Protein AF-A0A8H5AEV4-F1 (afdb_monomer)

Sequence (109 aa):
MHWASFDRDVLHAYRREHRLNTPSSFSSPYCQWILSQPNGIGIHSPTMVRRRQARRQSKDQLALAVRKHFNGMGVQENDVIVDFIYKIRHDPSRISKPYAGGKTPTFAK

pLDDT: mean 82.0, std 13.91, range [41.28, 92.88]

Solvent-accessible surface area (backbone atoms only — not comparable to full-atom values): 6775 Å² total; per-residue (Å²): 135,77,52,68,79,55,54,71,66,59,55,51,48,52,34,61,76,70,63,51,97,62,48,58,50,55,93,42,73,66,57,42,50,53,36,65,36,85,95,37,74,33,39,71,33,86,57,46,60,41,61,80,81,63,18,64,37,52,64,60,57,50,24,50,53,51,49,53,49,62,72,68,62,75,79,58,66,68,63,52,53,52,53,47,55,49,42,58,75,75,42,63,75,66,76,73,58,72,82,91,75,79,84,75,84,79,77,79,130

Organism: Fusarium oxysporum (NCBI:txid5507)

Mean predicted aligned error: 9.08 Å

Secondary structure (DSSP, 8-state):
--GGGS-HHHHHHHHHHTT---PPBPSSHHHHHHHH-TTSGGGGSTTTSS-GGGS-B-HHHHHHHHHHHHHHS---HHHHHHHHHHHHHH-HHHHT-------------

Radius of gyration: 17.79 Å; Cα contacts (8 Å, |Δi|>4): 78; chains: 1; bounding box: 39×38×46 Å

Structure (mmCIF, N/CA/C/O backbone):
data_AF-A0A8H5AEV4-F1
#
_entry.id   AF-A0A8H5AEV4-F1
#
loop_
_atom_site.group_PDB
_atom_site.id
_atom_site.type_symbol
_atom_site.label_atom_id
_atom_site.label_alt_id
_atom_site.label_comp_id
_atom_site.label_asym_id
_atom_site.label_entity_id
_atom_site.label_seq_id
_atom_site.pdbx_PDB_ins_code
_atom_site.Cartn_x
_atom_site.Cartn_y
_atom_site.Cartn_z
_atom_site.occupancy
_atom_site.B_iso_or_equiv
_atom_site.auth_seq_id
_atom_site.auth_comp_id
_atom_site.auth_asym_id
_atom_site.auth_atom_id
_atom_site.pdbx_PDB_model_num
ATOM 1 N N . MET A 1 1 ? -3.240 -3.449 -13.915 1.00 71.62 1 MET A N 1
ATOM 2 C CA . MET A 1 1 ? -2.791 -4.286 -12.778 1.00 71.62 1 MET A CA 1
ATOM 3 C C . MET A 1 1 ? -3.786 -4.189 -11.626 1.00 71.62 1 MET A C 1
ATOM 5 O O . MET A 1 1 ? -4.058 -3.083 -11.162 1.00 71.62 1 MET A O 1
ATOM 9 N N . HIS A 1 2 ? -4.357 -5.314 -11.188 1.00 85.50 2 HIS A N 1
ATOM 10 C CA . HIS A 1 2 ? -5.275 -5.357 -10.046 1.00 85.50 2 HIS A CA 1
ATOM 11 C C . HIS A 1 2 ? -4.476 -5.568 -8.750 1.00 85.50 2 HIS A C 1
ATOM 13 O O . HIS A 1 2 ? -4.116 -6.683 -8.402 1.00 85.50 2 HIS A O 1
ATOM 19 N N . TRP A 1 3 ? -4.142 -4.479 -8.052 1.00 86.69 3 TRP A N 1
ATOM 20 C CA . TRP A 1 3 ? -3.226 -4.540 -6.906 1.00 86.69 3 TRP A CA 1
ATOM 21 C C . TRP A 1 3 ? -3.826 -5.175 -5.636 1.00 86.69 3 TRP A C 1
ATOM 23 O O . TRP A 1 3 ? -3.083 -5.613 -4.763 1.00 86.69 3 TRP A O 1
ATOM 33 N N . ALA A 1 4 ? -5.156 -5.238 -5.521 1.00 86.38 4 ALA A N 1
ATOM 34 C CA . ALA A 1 4 ? -5.845 -5.750 -4.332 1.00 86.38 4 ALA A CA 1
ATOM 35 C C . ALA A 1 4 ? -5.810 -7.288 -4.211 1.00 86.38 4 ALA A C 1
ATOM 37 O O . ALA A 1 4 ? -5.865 -7.821 -3.097 1.00 86.38 4 ALA A O 1
ATOM 38 N N . SER A 1 5 ? -5.664 -8.004 -5.334 1.00 89.88 5 SER A N 1
ATOM 39 C CA . SER A 1 5 ? -5.540 -9.468 -5.333 1.00 89.88 5 SER A CA 1
ATOM 40 C C . SER A 1 5 ? -4.185 -9.961 -4.845 1.00 89.88 5 SER A C 1
ATOM 42 O O . SER A 1 5 ? -4.097 -11.107 -4.414 1.00 89.88 5 SER A O 1
ATOM 44 N N . PHE A 1 6 ? -3.135 -9.134 -4.885 1.00 89.06 6 PHE A N 1
ATOM 45 C CA . PHE A 1 6 ? -1.826 -9.548 -4.383 1.00 89.06 6 PHE A CA 1
ATOM 46 C C . PHE A 1 6 ? -1.876 -9.840 -2.892 1.00 89.06 6 PHE A C 1
ATOM 48 O O . PHE A 1 6 ? -2.643 -9.235 -2.135 1.00 89.06 6 PHE A O 1
ATOM 55 N N . ASP A 1 7 ? -1.029 -10.766 -2.462 1.00 89.56 7 ASP A N 1
ATOM 56 C CA . ASP A 1 7 ? -0.892 -11.057 -1.050 1.00 89.56 7 ASP A CA 1
ATOM 57 C C . ASP A 1 7 ? -0.319 -9.849 -0.294 1.00 89.56 7 ASP A C 1
ATOM 59 O O . ASP A 1 7 ? 0.415 -9.009 -0.830 1.00 89.56 7 ASP A O 1
ATOM 63 N N . ARG A 1 8 ? -0.668 -9.759 0.985 1.00 87.62 8 ARG A N 1
ATOM 64 C CA . ARG A 1 8 ? -0.195 -8.731 1.904 1.00 87.62 8 ARG A CA 1
ATOM 65 C C . ARG A 1 8 ? 1.332 -8.659 1.912 1.00 87.62 8 ARG A C 1
ATOM 67 O O . ARG A 1 8 ? 1.882 -7.558 1.939 1.00 87.62 8 ARG A O 1
ATOM 74 N N . ASP A 1 9 ? 2.010 -9.799 1.890 1.00 88.81 9 ASP A N 1
ATOM 75 C CA . ASP A 1 9 ? 3.467 -9.831 1.995 1.00 88.81 9 ASP A CA 1
ATOM 76 C C . ASP A 1 9 ? 4.154 -9.329 0.723 1.00 88.81 9 ASP A C 1
ATOM 78 O O . ASP A 1 9 ? 5.161 -8.625 0.824 1.00 88.81 9 ASP A O 1
ATOM 82 N N . VAL A 1 10 ? 3.550 -9.547 -0.451 1.00 90.19 10 VAL A N 1
ATOM 83 C CA . VAL A 1 10 ? 3.998 -8.957 -1.724 1.00 90.19 10 VAL A CA 1
ATOM 84 C C . VAL A 1 10 ? 3.852 -7.433 -1.693 1.00 90.19 10 VAL A C 1
ATOM 86 O O . VAL A 1 10 ? 4.786 -6.709 -2.038 1.00 90.19 10 VAL A O 1
ATOM 89 N N . LEU A 1 11 ? 2.720 -6.921 -1.198 1.00 90.75 11 LEU A N 1
ATOM 90 C CA . LEU A 1 11 ? 2.505 -5.476 -1.053 1.00 90.75 11 LEU A CA 1
ATOM 91 C C . LEU A 1 11 ? 3.513 -4.839 -0.076 1.00 90.75 11 LEU A C 1
ATOM 93 O O . LEU A 1 11 ? 4.021 -3.743 -0.325 1.00 90.75 11 LEU A O 1
ATOM 97 N N . HIS A 1 12 ? 3.850 -5.524 1.022 1.00 90.88 12 HIS A N 1
ATOM 98 C CA . HIS A 1 12 ? 4.873 -5.054 1.968 1.00 90.88 12 HIS A CA 1
ATOM 99 C C . HIS A 1 12 ? 6.301 -5.220 1.460 1.00 90.88 12 HIS A C 1
ATOM 101 O O . HIS A 1 12 ? 7.171 -4.438 1.843 1.00 90.88 12 HIS A O 1
ATOM 107 N N . ALA A 1 13 ? 6.577 -6.221 0.628 1.00 90.88 13 ALA A N 1
ATOM 108 C CA . ALA A 1 13 ? 7.853 -6.344 -0.063 1.00 90.88 13 ALA A CA 1
ATOM 109 C C . ALA A 1 13 ? 8.075 -5.151 -0.995 1.00 90.88 13 ALA A C 1
ATOM 111 O O . ALA A 1 13 ? 9.075 -4.453 -0.844 1.00 90.88 13 ALA A O 1
ATOM 112 N N . TYR A 1 14 ? 7.090 -4.841 -1.842 1.00 90.81 14 TYR A N 1
ATOM 113 C CA . TYR A 1 14 ? 7.123 -3.670 -2.718 1.00 90.81 14 TYR A CA 1
ATOM 114 C C . TYR A 1 14 ? 7.328 -2.372 -1.927 1.00 90.81 14 TYR A C 1
ATOM 116 O O . TYR A 1 14 ? 8.194 -1.559 -2.243 1.00 90.81 14 TYR A O 1
ATOM 124 N N . ARG A 1 15 ? 6.573 -2.199 -0.834 1.00 91.12 15 ARG A N 1
ATOM 125 C CA . ARG A 1 15 ? 6.710 -1.041 0.060 1.00 91.12 15 ARG A CA 1
ATOM 126 C C . ARG A 1 15 ? 8.127 -0.887 0.621 1.00 91.12 15 ARG A C 1
ATOM 128 O O . ARG A 1 15 ? 8.590 0.244 0.745 1.00 91.12 15 ARG A O 1
ATOM 135 N N . ARG A 1 16 ? 8.782 -1.987 1.009 1.00 91.94 16 ARG A N 1
ATOM 136 C CA . ARG A 1 16 ? 10.142 -1.972 1.575 1.00 91.94 16 ARG A CA 1
ATOM 137 C C . ARG A 1 16 ? 11.189 -1.647 0.518 1.00 91.94 16 ARG A C 1
ATOM 139 O O . ARG A 1 16 ? 12.046 -0.812 0.786 1.00 91.94 16 ARG A O 1
ATOM 146 N N . GLU A 1 17 ? 11.073 -2.255 -0.658 1.00 89.62 17 GLU A N 1
ATOM 147 C CA . GLU A 1 17 ? 12.003 -2.053 -1.771 1.00 89.62 17 GLU A CA 1
ATOM 148 C C . GLU A 1 17 ? 11.992 -0.595 -2.245 1.00 89.62 17 GLU A C 1
ATOM 150 O O . GLU A 1 17 ? 13.025 0.065 -2.309 1.00 89.62 17 GLU A O 1
ATOM 155 N N . HIS A 1 18 ? 10.796 -0.042 -2.459 1.00 87.62 18 HIS A N 1
ATOM 156 C CA . HIS A 1 18 ? 10.614 1.322 -2.957 1.00 87.62 18 HIS A CA 1
ATOM 157 C C . HIS A 1 18 ? 10.476 2.380 -1.845 1.00 87.62 18 HIS A C 1
ATOM 159 O O . HIS A 1 18 ? 10.154 3.532 -2.125 1.00 87.62 18 HIS A O 1
ATOM 165 N N . ARG A 1 19 ? 10.697 2.005 -0.574 1.00 88.19 19 ARG A N 1
ATOM 166 C CA . ARG A 1 19 ? 10.641 2.891 0.610 1.00 88.19 19 ARG A CA 1
ATOM 167 C C . ARG A 1 19 ? 9.387 3.784 0.672 1.00 88.19 19 ARG A C 1
ATOM 169 O O . ARG A 1 19 ? 9.467 4.960 1.025 1.00 88.19 19 ARG A O 1
ATOM 176 N N . LEU A 1 20 ? 8.211 3.230 0.363 1.00 89.19 20 LEU A N 1
ATOM 177 C CA . LEU A 1 20 ? 6.956 3.994 0.348 1.00 89.19 20 LEU A CA 1
ATOM 178 C C . LEU A 1 20 ? 6.612 4.543 1.744 1.00 89.19 20 LEU A C 1
ATOM 180 O O . LEU A 1 20 ? 6.521 3.794 2.725 1.00 89.19 20 LEU A O 1
ATOM 184 N N . ASN A 1 21 ? 6.301 5.843 1.807 1.00 84.50 21 ASN A N 1
ATOM 185 C CA . ASN A 1 21 ? 5.814 6.537 3.005 1.00 84.50 21 ASN A CA 1
ATOM 186 C C . ASN A 1 21 ? 4.322 6.256 3.265 1.00 84.50 21 ASN A C 1
ATOM 188 O O . ASN A 1 21 ? 3.474 7.145 3.295 1.00 84.50 21 ASN A O 1
ATOM 192 N N . THR A 1 22 ? 3.984 4.980 3.391 1.00 86.88 22 THR A N 1
ATOM 193 C CA . THR A 1 22 ? 2.639 4.510 3.728 1.00 86.88 22 THR A CA 1
ATOM 194 C C . THR A 1 22 ? 2.715 3.713 5.023 1.00 86.88 22 THR A C 1
ATOM 196 O O . THR A 1 22 ? 3.701 2.998 5.216 1.00 86.88 22 THR A O 1
ATOM 199 N N . PRO A 1 23 ? 1.723 3.768 5.921 1.00 87.06 23 PRO A N 1
ATOM 200 C CA . PRO A 1 23 ? 1.737 2.953 7.130 1.00 87.06 23 PRO A CA 1
ATOM 201 C C . PRO A 1 23 ? 1.579 1.455 6.820 1.00 87.06 23 PRO A C 1
ATOM 203 O O . PRO A 1 23 ? 1.186 1.054 5.725 1.00 87.06 23 PRO A O 1
ATOM 206 N N . SER A 1 24 ? 1.898 0.597 7.792 1.00 87.25 24 SER A N 1
ATOM 207 C CA . SER A 1 24 ? 1.725 -0.850 7.617 1.00 87.25 24 SER A CA 1
ATOM 208 C C . SER A 1 24 ? 0.245 -1.237 7.619 1.00 87.25 24 SER A C 1
ATOM 210 O O . SER A 1 24 ? -0.551 -0.627 8.336 1.00 87.25 24 SER A O 1
ATOM 212 N N . SER A 1 25 ? -0.126 -2.263 6.853 1.00 90.00 25 SER A N 1
ATOM 213 C CA . SER A 1 25 ? -1.485 -2.790 6.874 1.00 90.00 25 SER A CA 1
ATOM 214 C C . SER A 1 25 ? -1.709 -3.695 8.085 1.00 90.00 25 SER A C 1
ATOM 216 O O . SER A 1 25 ? -0.763 -4.270 8.641 1.00 90.00 25 SER A O 1
ATOM 218 N N . PHE A 1 26 ? -2.971 -3.866 8.479 1.00 89.12 26 PHE A N 1
ATOM 219 C CA . PHE A 1 26 ? -3.342 -4.889 9.459 1.00 89.12 26 PHE A CA 1
ATOM 220 C C . PHE A 1 26 ? -2.897 -6.289 8.999 1.00 89.12 26 PHE A C 1
ATOM 222 O O . PHE A 1 26 ? -2.761 -6.557 7.803 1.00 89.12 26 PHE A O 1
ATOM 229 N N . SER A 1 27 ? -2.611 -7.169 9.964 1.00 86.88 27 SER A N 1
ATOM 230 C CA . SER A 1 27 ? -2.195 -8.552 9.682 1.00 86.88 27 SER A CA 1
ATOM 231 C C . SER A 1 27 ? -3.370 -9.439 9.283 1.00 86.88 27 SER A C 1
ATOM 233 O O . SER A 1 27 ? -3.210 -10.335 8.469 1.00 86.88 27 SER A O 1
ATOM 235 N N . SER A 1 28 ? -4.535 -9.191 9.879 1.00 86.50 28 SER A N 1
ATOM 236 C CA . SER A 1 28 ? -5.760 -9.959 9.680 1.00 86.50 28 SER A CA 1
ATOM 237 C C . SER A 1 28 ? -6.966 -9.012 9.739 1.00 86.50 28 SER A C 1
ATOM 239 O O . SER A 1 28 ? -6.909 -8.033 10.500 1.00 86.50 28 SER A O 1
ATOM 241 N N . PRO A 1 29 ? -8.057 -9.300 9.000 1.00 85.62 29 PRO A N 1
ATOM 242 C CA . PRO A 1 29 ? -9.329 -8.589 9.131 1.00 85.62 29 PRO A CA 1
ATOM 243 C C . PRO A 1 29 ? -9.855 -8.573 10.571 1.00 85.62 29 PRO A C 1
ATOM 245 O O . PRO A 1 29 ? -10.418 -7.577 11.013 1.00 85.62 29 PRO A O 1
ATOM 248 N N . TYR A 1 30 ? -9.594 -9.634 11.341 1.00 88.75 30 TYR A N 1
ATOM 249 C CA . TYR A 1 30 ? -9.975 -9.713 12.751 1.00 88.75 30 TYR A CA 1
ATOM 250 C C . TYR A 1 30 ? -9.253 -8.661 13.605 1.00 88.75 30 TYR A C 1
ATOM 252 O O . TYR A 1 30 ? -9.872 -7.935 14.380 1.00 88.75 30 TYR A O 1
ATOM 260 N N . CYS A 1 31 ? -7.940 -8.502 13.407 1.00 87.88 31 CYS A N 1
ATOM 261 C CA . CYS A 1 31 ? -7.174 -7.460 14.090 1.00 87.88 31 CYS A CA 1
ATOM 262 C C . CYS A 1 31 ? -7.614 -6.059 13.661 1.00 87.88 31 CYS A C 1
ATOM 264 O O . CYS A 1 31 ? -7.604 -5.146 14.483 1.00 87.88 31 CYS A O 1
ATOM 266 N N . GLN A 1 32 ? -7.969 -5.881 12.384 1.00 90.31 32 GLN A N 1
ATOM 267 C CA . GLN A 1 32 ? -8.542 -4.625 11.908 1.00 90.31 32 GLN A CA 1
ATOM 268 C C . GLN A 1 32 ? -9.839 -4.327 12.654 1.00 90.31 32 GLN A C 1
ATOM 270 O O . GLN A 1 32 ? -9.975 -3.227 13.179 1.00 90.31 32 GLN A O 1
ATOM 275 N N . TRP A 1 33 ? -10.746 -5.300 12.756 1.00 89.06 33 TRP A N 1
ATOM 276 C CA . TRP A 1 33 ? -11.999 -5.140 13.484 1.00 89.06 33 TRP A CA 1
ATOM 277 C C . TRP A 1 33 ? -11.742 -4.716 14.931 1.00 89.06 33 TRP A C 1
ATOM 279 O O . TRP A 1 33 ? -12.120 -3.602 15.268 1.00 89.06 33 TRP A O 1
ATOM 289 N N . ILE A 1 34 ? -10.979 -5.490 15.718 1.00 89.94 34 ILE A N 1
ATOM 290 C CA . ILE A 1 34 ? -10.661 -5.184 17.132 1.00 89.94 34 ILE A CA 1
ATOM 291 C C . ILE A 1 34 ? -10.070 -3.782 17.310 1.00 89.94 34 ILE A C 1
ATOM 293 O O . ILE A 1 34 ? -10.454 -3.040 18.210 1.00 89.94 34 ILE A O 1
ATOM 297 N N . LEU A 1 35 ? -9.096 -3.419 16.473 1.00 88.31 35 LEU A N 1
ATOM 298 C CA . LEU A 1 35 ? -8.372 -2.157 16.623 1.00 88.31 35 LEU A CA 1
ATOM 299 C C . LEU A 1 35 ? -9.173 -0.949 16.128 1.00 88.31 35 LEU A C 1
ATOM 301 O O . LEU A 1 35 ? -8.886 0.171 16.544 1.00 88.31 35 LEU A O 1
ATOM 305 N N . SER A 1 36 ? -10.152 -1.163 15.248 1.00 86.25 36 SER A N 1
ATOM 306 C CA . SER A 1 36 ? -10.973 -0.100 14.658 1.00 86.25 36 SER A CA 1
ATOM 307 C C . SER A 1 36 ? -12.310 0.124 15.363 1.00 86.25 36 SER A C 1
ATOM 309 O O . SER A 1 36 ? -12.995 1.086 15.015 1.00 86.25 36 SER A O 1
ATOM 311 N N . GLN A 1 37 ? -12.682 -0.720 16.336 1.00 88.31 37 GLN A N 1
ATOM 312 C CA . GLN A 1 37 ? -13.978 -0.608 17.005 1.00 88.31 37 GLN A CA 1
ATOM 313 C C . GLN A 1 37 ? -14.144 0.763 17.675 1.00 88.31 37 GLN A C 1
ATOM 315 O O . GLN A 1 37 ? -13.291 1.153 18.483 1.00 88.31 37 GLN A O 1
ATOM 320 N N . PRO A 1 38 ? -15.242 1.489 17.398 1.00 80.44 38 PRO A N 1
ATOM 321 C CA . PRO A 1 38 ? -15.564 2.694 18.144 1.00 80.44 38 PRO A CA 1
ATOM 322 C C . PRO A 1 38 ? -15.795 2.312 19.611 1.00 80.44 38 PRO A C 1
ATOM 324 O O . PRO A 1 38 ? -16.481 1.337 19.903 1.00 80.44 38 PRO A O 1
ATOM 327 N N . ASN A 1 39 ? -15.171 3.055 20.526 1.00 83.69 39 ASN A N 1
ATOM 328 C CA . ASN A 1 39 ? -15.262 2.870 21.981 1.00 83.69 39 ASN A CA 1
ATOM 329 C C . ASN A 1 39 ? -14.597 1.586 22.528 1.00 83.69 39 ASN A C 1
ATOM 331 O O . ASN A 1 39 ? -14.728 1.289 23.713 1.00 83.69 39 ASN A O 1
ATOM 335 N N . GLY A 1 40 ? -13.844 0.847 21.707 1.00 83.94 40 GLY A N 1
ATOM 336 C CA . GLY A 1 40 ? -13.031 -0.284 22.161 1.00 83.94 40 GLY A CA 1
ATOM 337 C C . GLY A 1 40 ? -11.635 0.140 22.634 1.00 83.94 40 GLY A C 1
ATOM 338 O O . GLY A 1 40 ? -11.054 1.089 22.113 1.00 83.94 40 GLY A O 1
ATOM 339 N N . ILE A 1 41 ? -11.025 -0.621 23.550 1.00 87.19 41 ILE A N 1
ATOM 340 C CA . ILE A 1 41 ? -9.632 -0.405 24.013 1.00 87.19 41 ILE A CA 1
ATOM 341 C C . ILE A 1 41 ? -8.612 -0.447 22.858 1.00 87.19 41 ILE A C 1
ATOM 343 O O . ILE A 1 41 ? -7.539 0.153 22.940 1.00 87.19 41 ILE A O 1
ATOM 347 N N . GLY A 1 42 ? -8.955 -1.091 21.738 1.00 85.56 42 GLY A N 1
ATOM 348 C CA . GLY A 1 42 ? -8.114 -1.172 20.544 1.00 85.56 42 GLY A CA 1
ATOM 349 C C . GLY A 1 42 ? -7.675 0.186 19.981 1.00 85.56 42 GLY A C 1
ATOM 350 O O . GLY A 1 42 ? -6.544 0.301 19.502 1.00 85.56 42 GLY A O 1
ATOM 351 N N . ILE A 1 43 ? -8.495 1.236 20.115 1.00 87.50 43 ILE A N 1
ATOM 352 C CA . ILE A 1 43 ? -8.148 2.592 19.648 1.00 87.50 43 ILE A CA 1
ATOM 353 C C . ILE A 1 43 ? -7.033 3.233 20.483 1.00 87.50 43 ILE A C 1
ATOM 355 O O . ILE A 1 43 ? -6.303 4.087 19.979 1.00 87.50 43 ILE A O 1
ATOM 359 N N . HIS A 1 44 ? -6.876 2.784 21.732 1.00 89.44 44 HIS A N 1
ATOM 360 C CA . HIS A 1 44 ? -5.831 3.213 22.661 1.00 89.44 44 HIS A CA 1
ATOM 361 C C . HIS A 1 44 ? -4.523 2.422 22.494 1.00 89.44 44 HIS A C 1
ATOM 363 O O . HIS A 1 44 ? -3.523 2.724 23.144 1.00 89.44 44 HIS A O 1
ATOM 369 N N . SER A 1 45 ? -4.484 1.445 21.581 1.00 86.19 45 SER A N 1
ATOM 370 C CA . SER A 1 45 ? -3.254 0.732 21.232 1.00 86.19 45 SER A CA 1
ATOM 371 C C . SER A 1 45 ? -2.165 1.705 20.753 1.00 86.19 45 SER A C 1
ATOM 373 O O . SER A 1 45 ? -2.468 2.620 19.979 1.00 86.19 45 SER A O 1
ATOM 375 N N . PRO A 1 46 ? -0.875 1.450 21.053 1.00 88.12 46 PRO A N 1
ATOM 376 C CA . PRO A 1 46 ? 0.246 2.236 20.524 1.00 88.12 46 PRO A CA 1
ATOM 377 C C . PRO A 1 46 ? 0.240 2.403 18.996 1.00 88.12 46 PRO A C 1
ATOM 379 O O . PRO A 1 46 ? 0.810 3.353 18.459 1.00 88.12 46 PRO A O 1
ATOM 382 N N . THR A 1 47 ? -0.403 1.480 18.274 1.00 86.50 47 THR A N 1
ATOM 383 C CA . THR A 1 47 ? -0.520 1.528 16.809 1.00 86.50 47 THR A CA 1
ATOM 384 C C . THR A 1 47 ? -1.695 2.372 16.305 1.00 86.50 47 THR A C 1
ATOM 386 O O . THR A 1 47 ? -1.627 2.881 15.186 1.00 86.50 47 THR A O 1
ATOM 389 N N . MET A 1 48 ? -2.733 2.560 17.124 1.00 87.75 48 MET A N 1
ATOM 390 C CA . MET A 1 48 ? -3.958 3.293 16.784 1.00 87.75 48 MET A CA 1
ATOM 391 C C . MET A 1 48 ? -4.004 4.708 17.376 1.00 87.75 48 MET A C 1
ATOM 393 O O . MET A 1 48 ? -4.590 5.594 16.758 1.00 87.75 48 MET A O 1
ATOM 397 N N . VAL A 1 49 ? -3.315 4.968 18.494 1.00 88.44 49 VAL A N 1
ATOM 398 C CA . VAL A 1 49 ? -3.218 6.305 19.122 1.00 88.44 49 VAL A CA 1
ATOM 399 C C . VAL A 1 49 ? -2.416 7.297 18.278 1.00 88.44 49 VAL A C 1
ATOM 401 O O . VAL A 1 49 ? -2.622 8.506 18.369 1.00 88.44 49 VAL A O 1
ATOM 404 N N . ARG A 1 50 ? -1.529 6.806 17.402 1.00 86.19 50 ARG A N 1
ATOM 405 C CA . ARG A 1 50 ? -0.728 7.648 16.498 1.00 86.19 50 ARG A CA 1
ATOM 406 C C . ARG A 1 50 ? -1.599 8.577 15.643 1.00 86.19 50 ARG A C 1
ATOM 408 O O . ARG A 1 50 ? -2.788 8.332 15.423 1.00 86.19 50 ARG A O 1
ATOM 415 N N . ARG A 1 51 ? -0.985 9.636 15.097 1.00 83.94 51 ARG A N 1
ATOM 416 C CA . ARG A 1 51 ? -1.623 10.510 14.092 1.00 83.94 51 ARG A CA 1
ATOM 417 C C . ARG A 1 51 ? -2.195 9.663 12.957 1.00 83.94 51 ARG A C 1
ATOM 419 O O . ARG A 1 51 ? -1.563 8.687 12.565 1.00 83.94 51 ARG A O 1
ATOM 426 N N . ARG A 1 52 ? -3.354 10.048 12.406 1.00 79.81 52 ARG A N 1
ATOM 427 C CA . ARG A 1 52 ? -4.085 9.256 11.391 1.00 79.81 52 ARG A CA 1
ATOM 428 C C . ARG A 1 52 ? -3.200 8.755 10.243 1.00 79.81 52 ARG A C 1
ATOM 430 O O . ARG A 1 52 ? -3.333 7.607 9.852 1.00 79.81 52 ARG A O 1
ATOM 437 N N . GLN A 1 53 ? -2.255 9.572 9.781 1.00 79.69 53 GLN A N 1
ATOM 438 C CA . GLN A 1 53 ? -1.309 9.226 8.709 1.00 79.69 53 GLN A CA 1
ATOM 439 C C . GLN A 1 53 ? -0.340 8.080 9.067 1.00 79.69 53 GLN A C 1
ATOM 441 O O . GLN A 1 53 ? 0.140 7.379 8.184 1.00 79.69 53 GLN A O 1
ATOM 446 N N . ALA A 1 54 ? -0.058 7.873 10.355 1.00 81.62 54 ALA A N 1
ATOM 447 C CA . ALA A 1 54 ? 0.844 6.840 10.864 1.00 81.62 54 ALA A CA 1
ATOM 448 C C . ALA A 1 54 ? 0.107 5.629 11.471 1.00 81.62 54 ALA A C 1
ATOM 450 O O . ALA A 1 54 ? 0.760 4.694 11.945 1.00 81.62 54 ALA A O 1
ATOM 451 N N . ARG A 1 55 ? -1.235 5.643 11.488 1.00 87.56 55 ARG A N 1
ATOM 452 C CA . ARG A 1 55 ? -2.058 4.509 11.939 1.00 87.56 55 ARG A CA 1
ATOM 453 C C . ARG A 1 55 ? -2.014 3.387 10.918 1.00 87.56 55 ARG A C 1
ATOM 455 O O . ARG A 1 55 ? -1.811 3.626 9.733 1.00 87.56 55 ARG A O 1
ATOM 462 N N . ARG A 1 56 ? -2.238 2.157 11.377 1.00 88.12 56 ARG A N 1
ATOM 463 C CA . ARG A 1 56 ? -2.356 1.008 10.473 1.00 88.12 56 ARG A CA 1
ATOM 464 C C . ARG A 1 56 ? -3.533 1.198 9.511 1.00 88.12 56 ARG A C 1
ATOM 466 O O . ARG A 1 56 ? -4.581 1.700 9.909 1.00 88.12 56 ARG A O 1
ATOM 473 N N . GLN A 1 57 ? -3.331 0.791 8.262 1.00 90.00 57 GLN A N 1
ATOM 474 C CA . GLN A 1 57 ? -4.311 0.917 7.178 1.00 90.00 57 GLN A CA 1
ATOM 475 C C . GLN A 1 57 ? -4.899 -0.440 6.773 1.00 90.00 57 GLN A C 1
ATOM 477 O O . GLN A 1 57 ? -4.352 -1.494 7.116 1.00 90.00 57 GLN A O 1
ATOM 482 N N . SER A 1 58 ? -6.009 -0.441 6.032 1.00 89.50 58 SER A N 1
ATOM 483 C CA . SER A 1 58 ? -6.535 -1.679 5.442 1.00 89.50 58 SER A CA 1
ATOM 484 C C . SER A 1 58 ? -5.619 -2.194 4.324 1.00 89.50 58 SER A C 1
ATOM 486 O O . SER A 1 58 ? -4.769 -1.464 3.799 1.00 89.50 58 SER A O 1
ATOM 488 N N . LYS A 1 59 ? -5.777 -3.470 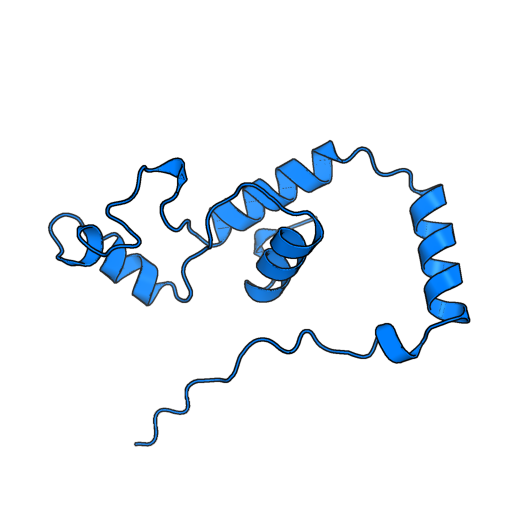3.949 1.00 90.25 59 LYS A N 1
ATOM 489 C CA . LYS A 1 59 ? -5.054 -4.049 2.805 1.00 90.25 59 LYS A CA 1
ATOM 490 C C . LYS A 1 59 ? -5.355 -3.271 1.517 1.00 90.25 59 LYS A C 1
ATOM 492 O O . LYS A 1 59 ? -4.435 -2.975 0.761 1.00 90.25 59 LYS A O 1
ATOM 497 N N . ASP A 1 60 ? -6.608 -2.871 1.323 1.00 90.19 60 ASP A N 1
ATOM 498 C CA . ASP A 1 60 ? -7.045 -2.153 0.12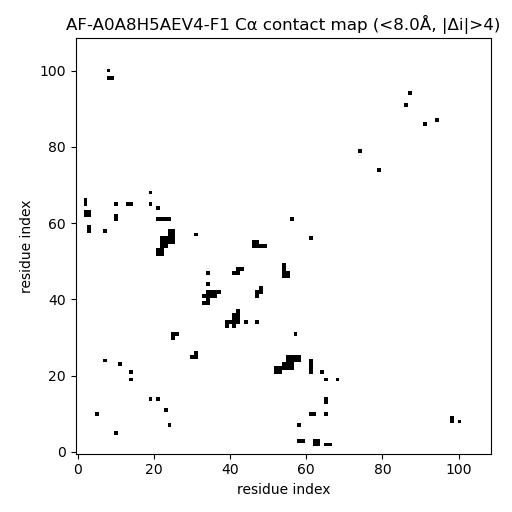1 1.00 90.19 60 ASP A CA 1
ATOM 499 C C . ASP A 1 60 ? -6.416 -0.763 0.015 1.00 90.19 60 ASP A C 1
ATOM 501 O O . ASP A 1 60 ? -5.998 -0.347 -1.065 1.00 90.19 60 ASP A O 1
ATOM 505 N N . GLN A 1 61 ? -6.273 -0.061 1.143 1.00 90.69 61 GLN A N 1
ATOM 506 C CA . GLN A 1 61 ? -5.591 1.234 1.184 1.00 90.69 61 GLN A CA 1
ATOM 507 C C . GLN A 1 61 ? -4.101 1.098 0.843 1.00 90.69 61 GLN A C 1
ATOM 509 O O . GLN A 1 61 ? -3.573 1.901 0.070 1.00 90.69 61 GLN A O 1
ATOM 514 N N . LEU A 1 62 ? -3.440 0.040 1.331 1.00 91.19 62 LEU A N 1
ATOM 515 C CA . LEU A 1 62 ? -2.059 -0.262 0.951 1.00 91.19 62 LEU A CA 1
ATOM 516 C C . LEU A 1 62 ? -1.950 -0.554 -0.553 1.00 91.19 62 LEU A C 1
ATOM 518 O O . LEU A 1 62 ? -1.087 0.013 -1.219 1.00 91.19 62 LEU A O 1
ATOM 522 N N . ALA A 1 63 ? -2.841 -1.385 -1.097 1.00 92.50 63 ALA A N 1
ATOM 523 C CA . ALA A 1 63 ? -2.870 -1.709 -2.522 1.00 92.50 63 ALA A CA 1
ATOM 524 C C . ALA A 1 63 ? -3.094 -0.464 -3.396 1.00 92.50 63 ALA A C 1
ATOM 526 O O . ALA A 1 63 ? -2.449 -0.304 -4.434 1.00 92.50 63 ALA A O 1
ATOM 527 N N . LEU A 1 64 ? -3.963 0.454 -2.964 1.00 92.38 64 LEU A N 1
ATOM 528 C CA . LEU A 1 64 ? -4.203 1.717 -3.659 1.00 92.38 64 LEU A CA 1
ATOM 529 C C . LEU A 1 64 ? -2.959 2.613 -3.656 1.00 92.38 64 LEU A C 1
ATOM 531 O O . LEU A 1 64 ? -2.622 3.205 -4.683 1.00 92.38 64 LEU A O 1
ATOM 535 N N . ALA A 1 65 ? -2.263 2.704 -2.524 1.00 91.12 65 ALA A N 1
ATOM 536 C CA . ALA A 1 65 ? -1.054 3.510 -2.420 1.00 91.12 65 ALA A CA 1
ATOM 537 C C . ALA A 1 65 ? 0.090 2.947 -3.279 1.00 91.12 65 ALA A C 1
ATOM 539 O O . ALA A 1 65 ? 0.765 3.708 -3.971 1.00 91.12 65 ALA A O 1
ATOM 540 N N . VAL A 1 66 ? 0.247 1.619 -3.306 1.00 92.00 66 VAL A N 1
ATOM 541 C CA . VAL A 1 66 ? 1.179 0.921 -4.206 1.00 92.00 66 VAL A CA 1
ATOM 542 C C . VAL A 1 66 ? 0.827 1.193 -5.666 1.00 92.00 66 VAL A C 1
ATOM 544 O O . VAL A 1 66 ? 1.696 1.587 -6.438 1.00 92.00 66 VAL A O 1
ATOM 547 N N . ARG A 1 67 ? -0.454 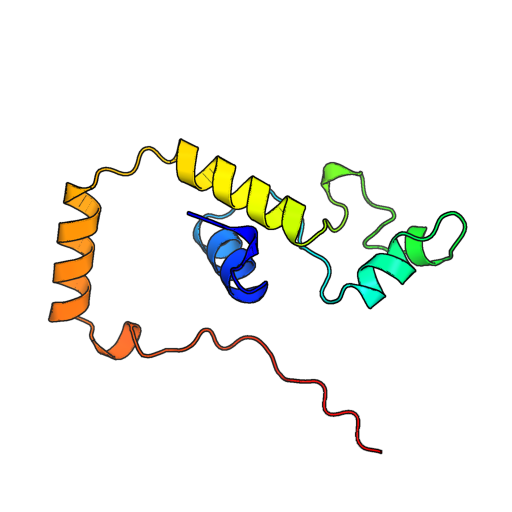1.079 -6.040 1.00 91.56 67 ARG A N 1
ATOM 548 C CA . ARG A 1 67 ? -0.927 1.396 -7.394 1.00 91.56 67 ARG A CA 1
ATOM 549 C C . ARG A 1 67 ? -0.582 2.828 -7.794 1.00 91.56 67 ARG A C 1
ATOM 551 O O . ARG A 1 67 ? -0.101 3.052 -8.901 1.00 91.56 67 ARG A O 1
ATOM 558 N N . LYS A 1 68 ? -0.844 3.793 -6.909 1.00 91.88 68 LYS A N 1
ATOM 559 C CA . LYS A 1 68 ? -0.558 5.209 -7.162 1.00 91.88 68 LYS A CA 1
ATOM 560 C C . LYS A 1 68 ? 0.939 5.443 -7.359 1.00 91.88 68 LYS A C 1
ATOM 562 O O . LYS A 1 68 ? 1.311 6.150 -8.286 1.00 91.88 68 LYS A O 1
ATOM 567 N N . HIS A 1 69 ? 1.771 4.839 -6.512 1.00 92.12 69 HIS A N 1
ATOM 568 C CA . HIS A 1 69 ? 3.224 4.921 -6.629 1.00 92.12 69 HIS A CA 1
ATOM 569 C C . HIS A 1 69 ? 3.710 4.323 -7.951 1.00 92.12 69 HIS A C 1
ATOM 571 O O . HIS A 1 69 ? 4.384 5.006 -8.711 1.00 92.12 69 HIS A O 1
ATOM 577 N N . PHE A 1 70 ? 3.296 3.093 -8.264 1.00 89.25 70 PHE A N 1
ATOM 578 C CA . PHE A 1 70 ? 3.6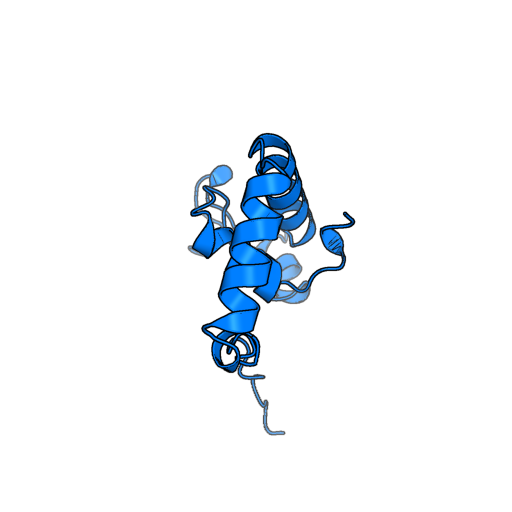73 2.403 -9.495 1.00 89.25 70 PHE A CA 1
ATOM 579 C C . PHE A 1 70 ? 3.316 3.215 -10.746 1.00 89.25 70 PHE A C 1
ATOM 581 O O . PHE A 1 70 ? 4.153 3.401 -11.622 1.00 89.25 70 PHE A O 1
ATOM 588 N N . ASN A 1 71 ? 2.102 3.770 -10.796 1.00 89.44 71 ASN A N 1
ATOM 589 C CA . ASN A 1 71 ? 1.667 4.611 -11.911 1.00 89.44 71 ASN A CA 1
ATOM 590 C C . ASN A 1 71 ? 2.477 5.917 -12.038 1.00 89.44 71 ASN A C 1
ATOM 592 O O . ASN A 1 71 ? 2.561 6.466 -13.130 1.00 89.44 71 ASN A O 1
ATOM 596 N N . GLY A 1 72 ? 3.038 6.429 -10.938 1.00 87.00 72 GLY A N 1
ATOM 597 C CA . GLY A 1 72 ? 3.831 7.660 -10.914 1.00 87.00 72 GLY A CA 1
ATOM 598 C C . GLY A 1 72 ? 5.335 7.464 -11.120 1.00 87.00 72 GLY A C 1
ATOM 599 O O . GLY A 1 72 ? 6.046 8.453 -11.249 1.00 87.00 72 GLY A O 1
ATOM 600 N N . MET A 1 73 ? 5.834 6.223 -11.148 1.00 85.31 73 MET A N 1
AT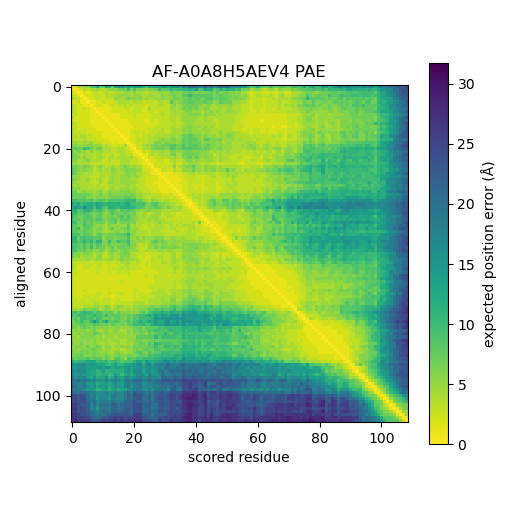OM 601 C CA . MET A 1 73 ? 7.272 5.937 -11.241 1.00 85.31 73 MET A CA 1
ATOM 602 C C . MET A 1 73 ? 7.889 6.214 -12.620 1.00 85.31 73 MET A C 1
ATOM 604 O O . MET A 1 73 ? 9.109 6.266 -12.710 1.00 85.31 73 MET A O 1
ATOM 608 N N . GLY A 1 74 ? 7.090 6.378 -13.683 1.00 79.81 74 GLY A N 1
ATOM 609 C CA . GLY A 1 74 ? 7.611 6.712 -15.018 1.00 79.81 74 GLY A CA 1
ATOM 610 C C . GLY A 1 74 ? 8.613 5.688 -15.569 1.00 79.81 74 GLY A C 1
ATOM 611 O O . GLY A 1 74 ? 9.624 6.066 -16.150 1.00 79.81 74 GLY A O 1
ATOM 612 N N . VAL A 1 75 ? 8.362 4.397 -15.339 1.00 82.50 75 VAL A N 1
ATOM 613 C CA . VAL A 1 75 ? 9.270 3.311 -15.734 1.00 82.50 75 VAL A CA 1
ATOM 614 C C . VAL A 1 75 ? 9.321 3.186 -17.261 1.00 82.50 75 VAL A C 1
ATOM 616 O O . VAL A 1 75 ? 8.277 3.025 -17.893 1.00 82.50 75 VAL A O 1
ATOM 619 N N . GLN A 1 76 ? 10.524 3.230 -17.843 1.00 85.00 76 GLN A N 1
ATOM 620 C CA . GLN A 1 76 ? 10.732 2.960 -19.267 1.00 85.00 76 GLN A CA 1
ATOM 621 C C . GLN A 1 76 ? 10.813 1.454 -19.521 1.00 85.00 76 GLN A C 1
ATOM 623 O O . GLN A 1 76 ? 11.552 0.736 -18.852 1.00 85.00 76 GLN A O 1
ATOM 628 N N . GLU A 1 77 ? 10.057 0.974 -20.505 1.00 85.56 77 GLU A N 1
ATOM 629 C CA . GLU A 1 77 ? 9.953 -0.455 -20.818 1.00 85.56 77 GLU A CA 1
ATOM 630 C C . GLU A 1 77 ? 11.298 -1.070 -21.228 1.00 85.56 77 GLU A C 1
ATOM 632 O O . GLU A 1 77 ? 11.649 -2.154 -20.764 1.00 85.56 77 GLU A O 1
ATOM 637 N N . ASN A 1 78 ? 12.083 -0.351 -22.033 1.00 89.56 78 ASN A N 1
ATOM 638 C CA . ASN A 1 78 ? 13.375 -0.827 -22.527 1.00 89.56 78 ASN A CA 1
ATOM 639 C C . ASN A 1 78 ? 14.344 -1.172 -21.386 1.00 89.56 78 ASN A C 1
ATOM 641 O O . ASN A 1 78 ? 14.941 -2.249 -21.395 1.00 89.56 78 ASN A O 1
ATOM 645 N N . ASP A 1 79 ? 14.444 -0.306 -20.376 1.00 88.88 79 ASP A N 1
ATOM 646 C CA . ASP A 1 79 ? 15.335 -0.513 -19.230 1.00 88.88 79 ASP A CA 1
ATOM 647 C C . ASP A 1 79 ? 14.938 -1.761 -18.431 1.00 88.88 79 ASP A C 1
ATOM 649 O O . ASP A 1 79 ? 15.792 -2.535 -17.997 1.00 88.88 79 ASP A O 1
ATOM 653 N N . VAL A 1 80 ? 13.629 -1.999 -18.287 1.00 88.06 80 VAL A N 1
ATOM 654 C CA . VAL A 1 80 ? 13.097 -3.175 -17.585 1.00 88.06 80 VAL A CA 1
ATOM 655 C C . VAL A 1 80 ? 13.390 -4.458 -18.353 1.00 88.06 80 VAL A C 1
ATOM 657 O O . VAL A 1 80 ? 13.770 -5.456 -17.741 1.00 88.06 80 VAL A O 1
ATOM 660 N N . ILE A 1 81 ? 13.232 -4.453 -19.680 1.00 90.00 81 ILE A N 1
ATOM 661 C CA . ILE A 1 81 ? 13.508 -5.629 -20.516 1.00 90.00 81 ILE A CA 1
ATOM 662 C C . ILE A 1 81 ? 14.992 -5.996 -20.440 1.00 90.00 81 ILE A C 1
ATOM 664 O O . ILE A 1 81 ? 15.325 -7.170 -20.254 1.00 90.00 81 ILE A O 1
ATOM 668 N N . VAL A 1 82 ? 15.884 -5.008 -20.546 1.00 92.88 82 VAL A N 1
ATOM 669 C CA . VAL A 1 82 ? 17.333 -5.230 -20.459 1.00 92.88 82 VAL A CA 1
ATOM 670 C C . VAL A 1 82 ? 17.714 -5.788 -19.088 1.00 92.88 82 VAL A C 1
ATOM 672 O O . VAL A 1 82 ? 18.385 -6.819 -19.023 1.00 92.88 82 VAL A O 1
ATOM 675 N N . ASP A 1 83 ? 17.239 -5.172 -18.000 1.00 87.94 83 ASP A N 1
ATOM 676 C CA . ASP A 1 83 ? 17.502 -5.637 -16.631 1.00 87.94 83 ASP A CA 1
ATOM 677 C C . ASP A 1 83 ? 16.954 -7.053 -16.391 1.00 87.94 83 ASP A C 1
ATOM 679 O O . ASP A 1 83 ? 17.616 -7.892 -15.778 1.00 87.94 83 ASP A O 1
ATOM 683 N N . PHE A 1 84 ? 15.777 -7.371 -16.933 1.00 89.31 84 PHE A N 1
ATOM 684 C CA . PHE A 1 84 ? 15.177 -8.699 -16.827 1.00 89.31 84 PHE A CA 1
ATOM 685 C C . PHE A 1 84 ? 15.986 -9.777 -17.561 1.00 89.31 84 PHE A C 1
ATOM 687 O O . PHE A 1 84 ? 16.317 -10.806 -16.966 1.00 89.31 84 PHE A O 1
ATOM 694 N N . ILE A 1 85 ? 16.343 -9.546 -18.831 1.00 91.31 85 ILE A N 1
ATOM 695 C CA . ILE A 1 85 ? 17.155 -10.487 -19.622 1.00 91.31 85 ILE A CA 1
ATOM 696 C C . ILE A 1 85 ? 18.518 -10.686 -18.959 1.00 91.31 85 ILE A C 1
ATOM 698 O O . ILE A 1 85 ? 18.992 -11.820 -18.846 1.00 91.31 85 ILE A O 1
ATOM 702 N N . TYR A 1 86 ? 19.128 -9.596 -18.490 1.00 91.94 86 TYR A N 1
ATOM 703 C CA . TYR A 1 86 ? 20.399 -9.635 -17.781 1.00 91.94 86 TYR A CA 1
ATOM 704 C C . TYR A 1 86 ? 20.300 -10.487 -16.507 1.00 91.94 86 TYR A C 1
ATOM 706 O O . TYR A 1 86 ? 21.072 -11.430 -16.329 1.00 91.94 86 TYR A O 1
ATOM 714 N N . LYS A 1 87 ? 19.296 -10.235 -15.658 1.00 88.12 87 LYS A N 1
ATOM 715 C CA . LYS A 1 87 ? 19.079 -10.988 -14.412 1.00 88.12 87 LYS A CA 1
ATOM 716 C C . LYS A 1 87 ? 18.822 -12.472 -14.643 1.00 88.12 87 LYS A C 1
ATOM 718 O O . LYS A 1 87 ? 19.370 -13.292 -13.912 1.00 88.12 87 LYS A O 1
ATOM 723 N N . ILE A 1 88 ? 18.036 -12.839 -15.655 1.00 89.62 88 ILE A N 1
ATOM 724 C CA . ILE A 1 88 ? 17.775 -14.253 -15.973 1.00 89.62 88 ILE A CA 1
ATOM 725 C C . ILE A 1 88 ? 19.053 -14.971 -16.397 1.00 89.62 88 ILE A C 1
ATOM 727 O O . ILE A 1 88 ? 19.288 -16.104 -15.982 1.00 89.62 88 ILE A O 1
ATOM 731 N N . ARG A 1 89 ? 19.869 -14.324 -17.235 1.00 88.19 89 ARG A N 1
ATOM 732 C CA . ARG A 1 89 ? 21.079 -14.941 -17.787 1.00 88.19 89 ARG A CA 1
ATOM 733 C C . ARG A 1 89 ? 22.204 -15.061 -16.766 1.00 88.19 89 ARG A C 1
ATOM 735 O O . ARG A 1 89 ? 22.959 -16.026 -16.832 1.00 88.19 89 ARG A O 1
ATOM 742 N N . HIS A 1 90 ? 22.317 -14.108 -15.844 1.00 86.50 90 HIS A N 1
ATOM 743 C CA . HIS A 1 90 ? 23.457 -14.025 -14.930 1.00 86.50 90 HIS A CA 1
ATOM 744 C C . HIS A 1 90 ? 23.154 -14.447 -13.485 1.00 86.50 90 HIS A C 1
ATOM 746 O O . HIS A 1 90 ? 24.095 -14.731 -12.752 1.00 86.50 90 HIS A O 1
ATOM 752 N N . ASP A 1 91 ? 21.884 -14.528 -13.068 1.00 79.31 91 ASP A N 1
ATOM 753 C CA . ASP A 1 91 ? 21.516 -14.764 -11.662 1.00 79.31 91 ASP A CA 1
ATOM 754 C C . ASP A 1 91 ? 20.240 -15.638 -11.485 1.00 79.31 91 ASP A C 1
ATOM 756 O O . ASP A 1 91 ? 19.290 -15.257 -10.786 1.00 79.31 91 ASP A O 1
ATOM 760 N N . PRO A 1 92 ? 20.188 -16.865 -12.050 1.00 70.69 92 PRO A N 1
ATOM 761 C CA . PRO A 1 92 ? 18.985 -17.709 -12.017 1.00 70.69 92 PRO A CA 1
ATOM 762 C C . PRO A 1 92 ? 18.543 -18.099 -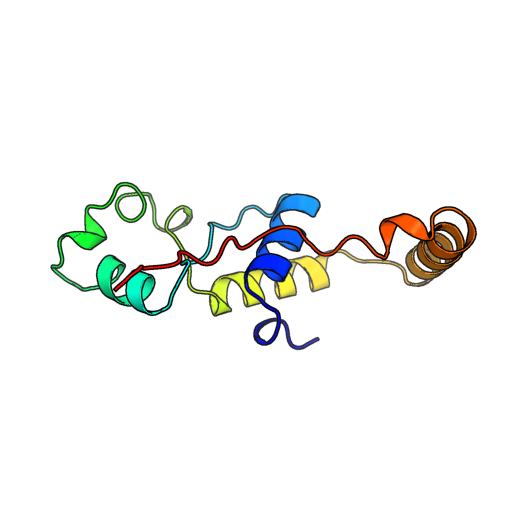10.592 1.00 70.69 92 PRO A C 1
ATOM 764 O O . PRO A 1 92 ? 17.360 -18.318 -10.334 1.00 70.69 92 PRO A O 1
ATOM 767 N N . SER A 1 93 ? 19.477 -18.130 -9.634 1.00 70.56 93 SER A N 1
ATOM 768 C CA . SER A 1 93 ? 19.222 -18.500 -8.233 1.00 70.56 93 SER A CA 1
ATOM 769 C C . SER A 1 93 ? 18.469 -17.435 -7.419 1.00 70.56 93 SER A C 1
ATOM 771 O O . SER A 1 93 ? 17.941 -17.732 -6.344 1.00 70.56 93 SER A O 1
ATOM 773 N N . ARG A 1 94 ? 18.403 -16.183 -7.896 1.00 62.91 94 ARG A N 1
ATOM 774 C CA . ARG A 1 94 ? 17.654 -15.106 -7.221 1.00 62.91 94 ARG A CA 1
ATOM 775 C C . ARG A 1 94 ? 16.157 -15.158 -7.509 1.00 62.91 94 ARG A C 1
ATOM 777 O O . ARG A 1 94 ? 15.377 -14.692 -6.685 1.00 62.91 94 ARG A O 1
ATOM 784 N N . ILE A 1 95 ? 15.765 -15.761 -8.628 1.00 62.53 95 ILE A N 1
ATOM 785 C CA . ILE A 1 95 ? 14.363 -15.911 -9.040 1.00 62.53 95 ILE A CA 1
ATOM 786 C C . ILE A 1 95 ? 13.652 -16.960 -8.173 1.00 62.53 95 ILE A C 1
ATOM 788 O O . ILE A 1 95 ? 12.467 -16.827 -7.881 1.00 62.53 95 ILE A O 1
ATOM 792 N N . SER A 1 96 ? 14.379 -17.980 -7.705 1.00 57.09 96 SER A N 1
ATOM 793 C CA . SER A 1 96 ? 13.817 -19.106 -6.954 1.00 57.09 96 SER A CA 1
ATOM 794 C C . SER A 1 96 ? 13.704 -18.879 -5.447 1.00 57.09 96 SER A C 1
ATOM 796 O O . SER A 1 96 ? 13.293 -19.799 -4.744 1.00 57.09 96 SER A O 1
ATOM 798 N N . LYS A 1 97 ? 14.091 -17.713 -4.909 1.00 54.28 97 LYS A N 1
ATOM 799 C CA . LYS A 1 97 ? 13.926 -17.426 -3.477 1.00 54.28 97 LYS A CA 1
ATOM 800 C C . LYS A 1 97 ? 12.493 -16.952 -3.232 1.00 54.28 97 LYS A C 1
ATOM 802 O O . LYS A 1 97 ? 12.203 -15.790 -3.523 1.00 54.28 97 LYS A O 1
ATOM 807 N N . PRO A 1 98 ? 11.590 -17.794 -2.689 1.00 52.56 98 PRO A N 1
ATOM 808 C CA . PRO A 1 98 ? 10.303 -17.293 -2.238 1.00 52.56 98 PRO A CA 1
ATOM 809 C C . PRO A 1 98 ? 10.552 -16.210 -1.186 1.00 52.56 98 PRO A C 1
ATOM 811 O O . PRO A 1 98 ? 11.482 -16.313 -0.379 1.00 52.56 98 PRO A O 1
ATOM 814 N N . TYR A 1 99 ? 9.727 -15.163 -1.185 1.00 52.97 99 TYR A N 1
ATOM 815 C CA . TYR A 1 99 ? 9.686 -14.216 -0.077 1.00 52.97 99 TYR A CA 1
ATOM 816 C C . TYR A 1 99 ? 9.462 -15.005 1.220 1.00 52.97 99 TYR A C 1
ATOM 818 O O . TYR A 1 99 ? 8.366 -15.486 1.487 1.00 52.97 99 TYR A O 1
ATOM 826 N N . ALA A 1 100 ? 10.517 -15.170 2.019 1.00 49.44 100 ALA A N 1
ATOM 827 C CA . ALA A 1 100 ? 10.472 -15.857 3.301 1.00 49.44 100 ALA A CA 1
ATOM 828 C C . ALA A 1 100 ? 9.770 -14.957 4.331 1.00 49.44 100 ALA A C 1
ATOM 830 O O . ALA A 1 100 ? 10.406 -14.254 5.115 1.00 49.44 100 ALA A O 1
ATOM 831 N N . GLY A 1 101 ? 8.443 -14.913 4.290 1.00 47.06 101 GLY A N 1
ATOM 832 C CA . GLY A 1 101 ? 7.624 -14.141 5.213 1.00 47.06 101 GLY A CA 1
ATOM 833 C C . GLY A 1 101 ? 6.324 -14.875 5.479 1.00 47.06 101 GLY A C 1
ATOM 834 O O . GLY A 1 101 ? 5.496 -14.966 4.591 1.00 47.06 101 GLY A O 1
ATOM 835 N N . GLY A 1 102 ? 6.177 -15.410 6.693 1.00 44.03 102 GLY A N 1
ATOM 836 C CA . GLY A 1 102 ? 4.933 -16.022 7.158 1.00 44.03 102 GLY A CA 1
ATOM 837 C C . GLY A 1 102 ? 5.142 -17.340 7.893 1.00 44.03 102 GLY A C 1
ATOM 838 O O . GLY A 1 102 ? 4.718 -18.387 7.423 1.00 44.03 102 GLY A O 1
ATOM 839 N N . LYS A 1 103 ? 5.776 -17.310 9.073 1.00 44.66 103 LYS A N 1
ATOM 840 C CA . LYS A 1 103 ? 5.621 -18.408 10.037 1.00 44.66 103 LYS A CA 1
ATOM 841 C C . LYS A 1 103 ? 4.137 -18.426 10.417 1.00 44.66 103 LYS A C 1
ATOM 843 O O . LYS A 1 103 ? 3.672 -17.486 11.062 1.00 44.66 103 LYS A O 1
ATOM 848 N N . THR A 1 104 ? 3.386 -19.427 9.974 1.00 49.06 104 THR A N 1
ATOM 849 C CA . THR A 1 104 ? 2.026 -19.679 10.461 1.00 49.06 104 THR A CA 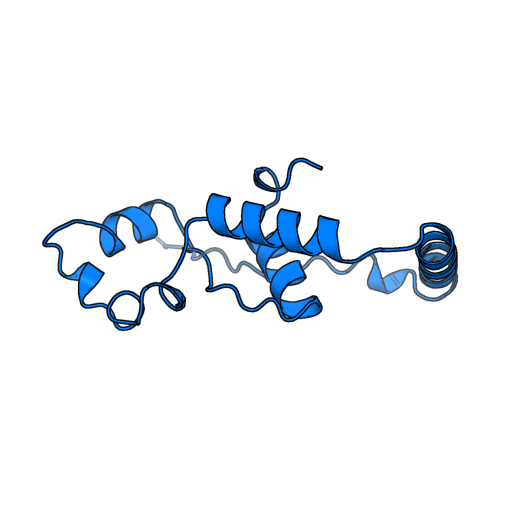1
ATOM 850 C C . THR A 1 104 ? 2.096 -19.855 11.981 1.00 49.06 104 THR A C 1
ATOM 852 O O . THR A 1 104 ? 2.872 -20.703 12.428 1.00 49.06 104 THR A O 1
ATOM 855 N N . PRO A 1 105 ? 1.356 -19.090 12.804 1.00 44.84 105 PRO A N 1
ATOM 856 C CA . PRO A 1 105 ? 1.272 -19.395 14.221 1.00 44.84 105 PRO A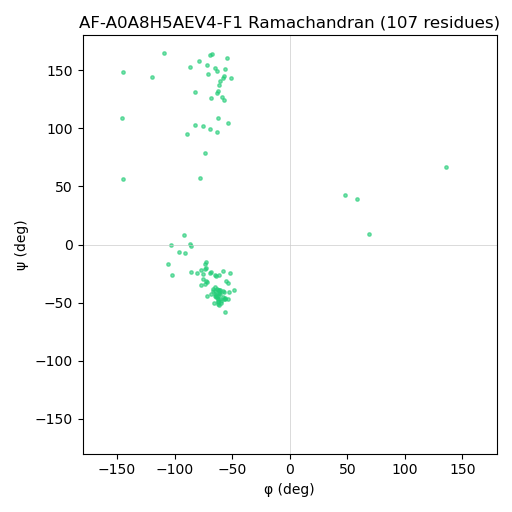 CA 1
ATOM 857 C C . PRO A 1 105 ? 0.476 -20.695 14.357 1.00 44.84 105 PRO A C 1
ATOM 859 O O . PRO A 1 105 ? -0.748 -20.710 14.249 1.00 44.84 105 PRO A O 1
ATOM 862 N N . THR A 1 106 ? 1.189 -21.802 14.533 1.00 45.66 106 THR A N 1
ATOM 863 C CA . THR A 1 106 ? 0.633 -23.071 14.990 1.00 45.66 106 THR A CA 1
ATOM 864 C C . THR A 1 106 ? 0.087 -22.855 16.395 1.00 45.66 106 THR A C 1
ATOM 866 O O . THR A 1 106 ? 0.839 -22.874 17.367 1.00 45.66 106 THR A O 1
ATOM 869 N N . PHE A 1 107 ? -1.217 -22.613 16.509 1.00 50.16 107 PHE A N 1
ATOM 870 C CA . PHE A 1 107 ? -1.925 -22.846 17.761 1.00 50.16 107 PHE A CA 1
ATOM 871 C C . PHE A 1 107 ? -2.107 -24.358 17.889 1.00 50.16 107 PHE A C 1
ATOM 873 O O . PHE A 1 107 ? -2.923 -24.956 17.187 1.00 50.16 107 PHE A O 1
ATOM 880 N N . ALA A 1 108 ? -1.274 -24.977 18.727 1.00 47.00 108 ALA A N 1
ATOM 881 C CA . ALA A 1 108 ? -1.524 -26.324 19.217 1.00 47.00 108 ALA A CA 1
ATOM 882 C C . ALA A 1 108 ? -2.841 -26.318 20.014 1.00 47.00 108 ALA A C 1
ATOM 884 O O . ALA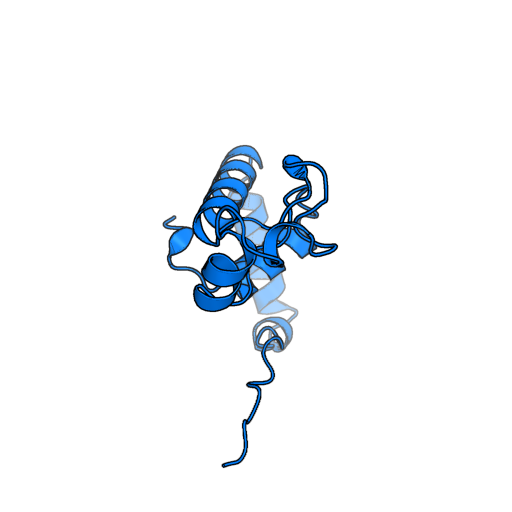 A 1 108 ? -3.115 -25.358 20.739 1.00 47.00 108 ALA A O 1
ATOM 885 N N . LYS A 1 109 ? -3.661 -27.348 19.786 1.00 41.28 109 LYS A N 1
ATOM 886 C CA . LYS A 1 109 ? -4.892 -27.630 20.534 1.00 41.28 109 LYS A CA 1
ATOM 887 C C . LYS A 1 109 ? -4.575 -28.095 21.948 1.00 41.28 109 LYS A C 1
ATOM 889 O O . LYS A 1 109 ? -3.534 -28.773 22.100 1.00 41.28 109 LYS A O 1
#

InterPro domains:
  IPR024145 Histone deacetylase complex subunit SAP30/SAP30-like [PTHR13286] (3-92)
  IPR025718 Histone deacetylase complex subunit SAP30, Sin3 binding domain [PF13867] (57-89)
  IPR038291 SAP30, C-terminal domain superfamily [G3DSA:6.10.160.20] (47-100)

Nearest PDB structures (foldseek):
  8hpo-assembly1_I  TM=6.753E-01  e=4.218E-04  Saccharomyces cerevisiae S288C
  8ga8-assembly1_J  TM=7.180E-01  e=7.874E-04  Saccharomyces cerevisiae

Foldseek 3Di:
DQLLPDDLVVLVVLCVVVVDQAERADPDVVLVCQLVDVPHCNCVPPQNVDDPRHHHDHSVVSSVSSVVCVVPVPDDPVVVVVVVVVCVVPPVPVVPDDPPDDDDPPPDD